Protein AF-A0A812JZ98-F1 (afdb_monomer_lite)

Structure (mmCIF, N/CA/C/O backbone):
data_AF-A0A812JZ98-F1
#
_entry.id   AF-A0A812JZ98-F1
#
loop_
_atom_site.group_PDB
_atom_site.id
_atom_site.type_symbol
_atom_site.label_atom_id
_atom_site.label_alt_id
_atom_site.label_comp_id
_atom_site.label_asym_id
_atom_site.label_entity_id
_atom_site.label_seq_id
_atom_site.pdbx_PDB_ins_code
_atom_site.Cartn_x
_atom_site.Cartn_y
_atom_site.Cartn_z
_atom_site.occupancy
_atom_site.B_iso_or_equiv
_atom_site.auth_seq_id
_atom_site.auth_comp_id
_atom_site.auth_asym_id
_atom_site.auth_atom_id
_atom_site.pdbx_PDB_model_num
ATOM 1 N N . MET A 1 1 ? 1.152 -32.258 -12.412 1.00 36.16 1 MET A N 1
ATOM 2 C CA . MET A 1 1 ? 1.893 -31.249 -11.627 1.00 36.16 1 MET A CA 1
ATOM 3 C C . MET A 1 1 ? 3.011 -30.711 -12.502 1.00 36.16 1 MET A C 1
ATOM 5 O O . MET A 1 1 ? 4.072 -31.311 -12.570 1.00 36.16 1 MET A O 1
ATOM 9 N N . THR A 1 2 ? 2.738 -29.658 -13.266 1.00 34.19 2 THR A N 1
ATOM 10 C CA . THR A 1 2 ? 3.731 -28.982 -14.109 1.00 34.19 2 THR A CA 1
ATOM 11 C C . THR A 1 2 ? 4.120 -27.692 -13.410 1.00 34.19 2 THR A C 1
ATOM 13 O O . THR A 1 2 ? 3.298 -26.792 -13.272 1.00 34.19 2 THR A O 1
ATOM 16 N N . THR A 1 3 ? 5.360 -27.622 -12.934 1.00 41.19 3 THR A N 1
ATOM 17 C CA . THR A 1 3 ? 5.997 -26.384 -12.486 1.00 41.19 3 THR A CA 1
ATOM 18 C C . THR A 1 3 ? 6.099 -25.449 -13.689 1.00 41.19 3 THR A C 1
ATOM 20 O O . THR A 1 3 ? 7.008 -25.582 -14.508 1.00 41.19 3 THR A O 1
ATOM 23 N N . GLY A 1 4 ? 5.116 -24.562 -13.839 1.00 32.31 4 GLY A N 1
ATOM 24 C CA . GLY A 1 4 ? 5.125 -23.506 -14.841 1.00 32.31 4 GLY A CA 1
ATOM 25 C C . GLY A 1 4 ? 6.235 -22.523 -14.504 1.00 32.31 4 GLY A C 1
ATOM 26 O O . GLY A 1 4 ? 6.093 -21.685 -13.622 1.00 32.31 4 GLY A O 1
ATOM 27 N N . SER A 1 5 ? 7.373 -22.668 -15.172 1.00 35.56 5 SER A N 1
ATOM 28 C CA . SER A 1 5 ? 8.458 -21.697 -15.142 1.00 35.56 5 SER A CA 1
ATOM 29 C C . SER A 1 5 ? 7.923 -20.327 -15.558 1.00 35.56 5 SER A C 1
ATOM 31 O O . SER A 1 5 ? 7.445 -20.182 -16.685 1.00 35.56 5 SER A O 1
ATOM 33 N N . MET A 1 6 ? 8.016 -19.338 -14.662 1.00 37.84 6 MET A N 1
ATOM 34 C CA . MET A 1 6 ? 7.692 -17.944 -14.971 1.00 37.84 6 MET A CA 1
ATOM 35 C C . MET A 1 6 ? 8.431 -17.498 -16.242 1.00 37.84 6 MET A C 1
ATOM 37 O O . MET A 1 6 ? 9.637 -17.762 -16.361 1.00 37.84 6 MET A O 1
ATOM 41 N N . PRO A 1 7 ? 7.763 -16.804 -17.182 1.00 39.50 7 PRO A N 1
ATOM 42 C CA . PRO A 1 7 ? 8.456 -16.177 -18.292 1.00 39.50 7 PRO A CA 1
ATOM 43 C C . PRO A 1 7 ? 9.444 -15.162 -17.714 1.00 39.50 7 PRO A C 1
ATOM 45 O O . PRO A 1 7 ? 9.062 -14.181 -17.078 1.00 39.50 7 PRO A O 1
ATOM 48 N N . ARG A 1 8 ? 10.744 -15.420 -17.899 1.00 44.50 8 ARG A N 1
ATOM 49 C CA . ARG A 1 8 ? 11.784 -14.440 -17.583 1.00 44.50 8 ARG A CA 1
ATOM 50 C C . ARG A 1 8 ? 11.496 -13.209 -18.432 1.00 44.50 8 ARG A C 1
ATOM 52 O O . ARG A 1 8 ? 11.595 -13.290 -19.656 1.00 44.50 8 ARG A O 1
ATOM 59 N N . LEU A 1 9 ? 11.131 -12.098 -17.790 1.00 49.16 9 LEU A N 1
ATOM 60 C CA . LEU A 1 9 ? 11.028 -10.812 -18.472 1.00 49.16 9 LEU A CA 1
ATOM 61 C C . LEU A 1 9 ? 12.351 -10.576 -19.223 1.00 49.16 9 LEU A C 1
ATOM 63 O O . LEU A 1 9 ? 13.424 -10.718 -18.621 1.00 49.16 9 LEU A O 1
ATOM 67 N N . PRO A 1 10 ? 12.305 -10.325 -20.541 1.00 40.84 10 PRO A N 1
ATOM 68 C CA . PRO A 1 10 ? 13.506 -10.211 -21.345 1.00 40.84 10 PRO A CA 1
ATOM 69 C C . PRO A 1 10 ? 14.258 -8.947 -20.930 1.00 40.84 10 PRO A C 1
ATOM 71 O O . PRO A 1 10 ? 13.868 -7.834 -21.263 1.00 40.84 10 PRO A O 1
ATOM 74 N N . GLY A 1 11 ? 15.356 -9.140 -20.203 1.00 45.62 11 GLY A N 1
ATOM 75 C CA . GLY A 1 11 ? 16.282 -8.075 -19.846 1.00 45.62 11 GLY A CA 1
ATOM 76 C C . GLY A 1 11 ? 15.802 -7.182 -18.703 1.00 45.62 11 GLY A C 1
ATOM 77 O O . GLY A 1 11 ? 14.625 -7.101 -18.362 1.00 45.62 11 GLY A O 1
ATOM 78 N N . LYS A 1 12 ? 16.766 -6.499 -18.083 1.00 49.44 12 LYS A N 1
ATOM 79 C CA . LYS A 1 12 ? 16.504 -5.387 -17.167 1.00 49.44 12 LYS A CA 1
ATOM 80 C C . LYS A 1 12 ? 15.521 -4.437 -17.862 1.00 49.44 12 LYS A C 1
ATOM 82 O O . LYS A 1 12 ? 15.731 -4.127 -19.032 1.00 49.44 12 LYS A O 1
ATOM 87 N N . LEU A 1 13 ? 14.479 -3.962 -17.177 1.00 49.50 13 LEU A N 1
ATOM 88 C CA . LEU A 1 13 ? 13.704 -2.817 -17.662 1.00 49.50 13 LEU A CA 1
ATOM 89 C C . LEU A 1 13 ? 14.680 -1.639 -17.772 1.00 49.50 13 LEU A C 1
ATOM 91 O O . LEU A 1 13 ? 15.019 -0.987 -16.786 1.00 49.50 13 LEU A O 1
ATOM 95 N N . HIS A 1 14 ? 15.234 -1.445 -18.966 1.00 42.84 14 HIS A N 1
ATOM 96 C CA . HIS A 1 14 ? 16.187 -0.388 -19.238 1.00 42.84 14 HIS A CA 1
ATOM 97 C C . HIS A 1 14 ? 15.404 0.921 -19.284 1.00 42.84 14 HIS A C 1
ATOM 99 O O . HIS A 1 14 ? 14.789 1.261 -20.293 1.00 42.84 14 HIS A O 1
ATOM 105 N N . PHE A 1 15 ? 15.418 1.654 -18.173 1.00 50.22 15 PHE A N 1
ATOM 106 C CA . PHE A 1 15 ? 15.012 3.051 -18.164 1.00 50.22 15 PHE A CA 1
ATOM 107 C C . PHE A 1 15 ? 15.947 3.818 -19.104 1.00 50.22 15 PHE A C 1
ATOM 109 O O . PHE A 1 15 ? 17.163 3.851 -18.902 1.00 50.22 15 PHE A O 1
ATOM 116 N N . VAL A 1 16 ? 15.386 4.391 -20.168 1.00 48.56 16 VAL A N 1
ATOM 117 C CA . VAL A 1 16 ? 16.147 5.178 -21.142 1.00 48.56 16 VAL A CA 1
ATOM 118 C C . VAL A 1 16 ? 16.685 6.434 -20.437 1.00 48.56 16 VAL A C 1
ATOM 120 O O . VAL A 1 16 ? 15.895 7.173 -19.841 1.00 48.56 16 VAL A O 1
ATOM 123 N N . PRO A 1 17 ? 18.004 6.712 -20.474 1.00 41.50 17 PRO A N 1
ATOM 124 C CA . PRO A 1 17 ? 18.559 7.924 -19.884 1.00 41.50 17 PRO A CA 1
ATOM 125 C C . PRO A 1 17 ? 17.963 9.180 -20.534 1.00 41.50 17 PRO A C 1
ATOM 127 O O . PRO A 1 17 ? 17.835 9.269 -21.754 1.00 41.50 17 PRO A O 1
ATOM 130 N N . ARG A 1 18 ? 17.608 10.158 -19.694 1.00 51.00 18 ARG A N 1
ATOM 131 C CA . ARG A 1 18 ? 16.957 11.434 -20.037 1.00 51.00 18 ARG A CA 1
ATOM 132 C C . ARG A 1 18 ? 17.535 12.118 -21.287 1.00 51.00 18 ARG A C 1
ATOM 134 O O . ARG A 1 18 ? 18.668 12.591 -21.272 1.00 51.00 18 ARG A O 1
ATOM 141 N N . THR A 1 19 ? 16.676 12.392 -22.266 1.00 41.06 19 THR A N 1
ATOM 142 C CA . THR A 1 19 ? 16.783 13.601 -23.099 1.00 41.06 19 THR A CA 1
ATOM 143 C C . THR A 1 19 ? 15.797 14.654 -22.581 1.00 41.06 19 THR A C 1
ATOM 145 O O . THR A 1 19 ? 14.713 14.312 -22.127 1.00 41.06 19 THR A O 1
ATOM 148 N N . ARG A 1 20 ? 16.187 15.934 -22.615 1.00 44.72 20 ARG A N 1
ATOM 149 C CA . ARG A 1 20 ? 15.624 17.137 -21.946 1.00 44.72 20 ARG A CA 1
ATOM 150 C C . ARG A 1 20 ? 14.095 17.413 -21.950 1.00 44.72 20 ARG A C 1
ATOM 152 O O . ARG A 1 20 ? 13.710 18.481 -21.484 1.00 44.72 20 ARG A O 1
ATOM 159 N N . ARG A 1 21 ? 13.204 16.541 -22.431 1.00 43.81 21 ARG A N 1
ATOM 160 C CA . ARG A 1 21 ? 11.743 16.766 -22.442 1.00 43.81 21 ARG A CA 1
ATOM 161 C C . ARG A 1 21 ? 10.979 15.463 -22.175 1.00 43.81 21 ARG A C 1
ATOM 163 O O . ARG A 1 21 ? 10.890 14.624 -23.059 1.00 43.81 21 ARG A O 1
ATOM 170 N N . GLY A 1 22 ? 10.398 15.338 -20.981 1.00 47.59 22 GLY A N 1
ATOM 171 C CA . GLY A 1 22 ? 9.445 14.276 -20.631 1.00 47.59 22 GLY A CA 1
ATOM 172 C C . GLY A 1 22 ? 10.086 12.988 -20.105 1.00 47.59 22 GLY A C 1
ATOM 173 O O . GLY A 1 22 ? 11.007 12.438 -20.702 1.00 47.59 22 GLY A O 1
ATOM 174 N N . CYS A 1 23 ? 9.605 12.510 -18.958 1.00 51.69 23 CYS A N 1
ATOM 175 C CA . CYS A 1 23 ? 9.931 11.180 -18.455 1.00 51.69 23 CYS A CA 1
ATOM 176 C C . CYS A 1 23 ? 9.083 10.163 -19.227 1.00 51.69 23 CYS A C 1
ATOM 178 O O . CYS A 1 23 ? 7.882 10.078 -18.990 1.00 51.69 23 CYS A O 1
ATOM 180 N N . TRP A 1 24 ? 9.681 9.396 -20.136 1.00 52.28 24 TRP A N 1
ATOM 181 C CA . TRP A 1 24 ? 9.015 8.214 -20.679 1.00 52.28 24 TRP A CA 1
ATOM 182 C C . TRP A 1 24 ? 9.301 7.057 -19.726 1.00 52.28 24 TRP A C 1
ATOM 184 O O . TRP A 1 24 ? 10.408 6.521 -19.692 1.00 52.28 24 TRP A O 1
ATOM 194 N N . GLY A 1 25 ? 8.319 6.740 -18.881 1.00 61.44 25 GLY A N 1
ATOM 195 C CA . GLY A 1 25 ? 8.311 5.479 -18.146 1.00 61.44 25 GLY A CA 1
ATOM 196 C C . GLY A 1 25 ? 8.206 4.290 -19.109 1.00 61.44 25 GLY A C 1
ATOM 197 O O . GLY A 1 25 ? 8.052 4.485 -20.320 1.00 61.44 25 GLY A O 1
ATOM 198 N N . PRO A 1 26 ? 8.273 3.049 -18.600 1.00 69.50 26 PRO A N 1
ATOM 199 C CA . PRO A 1 26 ? 7.936 1.895 -19.422 1.00 69.50 26 PRO A CA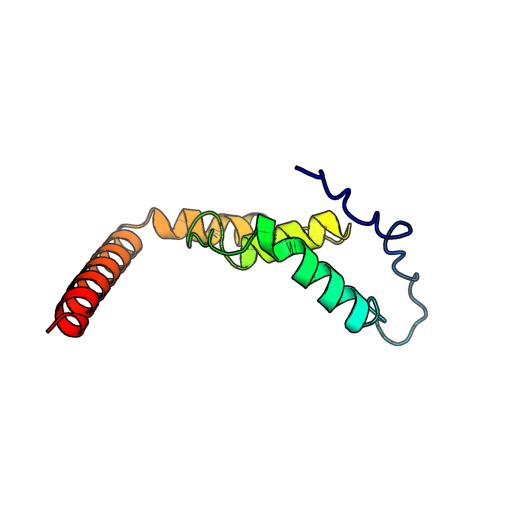 1
ATOM 200 C C . PRO A 1 26 ? 6.549 2.097 -20.058 1.00 69.50 26 PRO A C 1
ATOM 202 O O . PRO A 1 26 ? 5.679 2.711 -19.430 1.00 69.50 26 PRO A O 1
ATOM 205 N N . PRO A 1 27 ? 6.321 1.590 -21.285 1.00 80.00 27 PRO A N 1
ATOM 206 C CA . PRO A 1 27 ? 4.989 1.533 -21.867 1.00 80.00 27 PRO A CA 1
ATOM 207 C C . PRO A 1 27 ? 3.975 1.033 -20.838 1.00 80.00 27 PRO A C 1
ATOM 209 O O . PRO A 1 27 ? 4.230 0.048 -20.142 1.00 80.00 27 PRO A O 1
ATOM 212 N N . GLN A 1 28 ? 2.825 1.701 -20.746 1.00 80.81 28 GLN A N 1
ATOM 213 C CA . GLN A 1 28 ? 1.805 1.394 -19.740 1.00 80.81 28 GLN A CA 1
ATOM 214 C C . GLN A 1 28 ? 1.407 -0.089 -19.753 1.00 80.81 28 GLN A C 1
ATOM 216 O O . GLN A 1 28 ? 1.240 -0.682 -18.694 1.00 80.81 28 GLN A O 1
ATOM 221 N N . CYS A 1 29 ? 1.332 -0.710 -20.934 1.00 79.06 29 CYS A N 1
ATOM 222 C CA . CYS A 1 29 ? 1.038 -2.135 -21.076 1.00 79.06 29 CYS A CA 1
ATOM 223 C C . CYS A 1 29 ? 2.072 -3.048 -20.393 1.00 79.06 29 CYS A C 1
ATOM 225 O O . CYS A 1 29 ? 1.689 -4.057 -19.812 1.00 79.06 29 CYS A O 1
ATOM 227 N N . LEU A 1 30 ? 3.360 -2.688 -20.403 1.00 83.62 30 LEU A N 1
ATOM 228 C CA . LEU A 1 30 ? 4.402 -3.451 -19.709 1.00 83.62 30 LEU A CA 1
ATOM 229 C C . LEU A 1 30 ? 4.328 -3.257 -18.194 1.00 83.62 30 LEU A C 1
ATOM 231 O O . LEU A 1 30 ? 4.579 -4.201 -17.454 1.00 83.62 30 LEU A O 1
ATOM 235 N N . MET A 1 31 ? 3.960 -2.057 -17.732 1.00 85.31 31 MET A N 1
ATOM 236 C CA . MET A 1 31 ? 3.714 -1.822 -16.308 1.00 85.31 31 MET A CA 1
ATOM 237 C C . MET A 1 31 ? 2.503 -2.624 -15.819 1.00 85.31 31 MET A C 1
ATOM 239 O O . MET A 1 31 ? 2.588 -3.252 -14.774 1.00 85.31 31 MET A O 1
ATOM 243 N N . ILE A 1 32 ? 1.406 -2.654 -16.582 1.00 86.50 32 ILE A N 1
ATOM 244 C CA . ILE A 1 32 ? 0.217 -3.451 -16.243 1.00 86.50 32 ILE A CA 1
ATOM 245 C C . ILE A 1 32 ? 0.572 -4.937 -16.172 1.00 86.50 32 ILE A C 1
ATOM 247 O O . ILE A 1 32 ? 0.358 -5.545 -15.132 1.00 86.50 32 ILE A O 1
ATOM 251 N N . ALA A 1 33 ? 1.204 -5.493 -17.212 1.00 86.56 33 ALA A N 1
ATOM 252 C CA . ALA A 1 33 ? 1.603 -6.902 -17.221 1.00 86.56 33 ALA A CA 1
ATOM 253 C C . ALA A 1 33 ? 2.565 -7.248 -16.070 1.00 86.56 33 ALA A C 1
ATOM 255 O O . ALA A 1 33 ? 2.497 -8.332 -15.494 1.00 86.56 33 ALA A O 1
ATOM 256 N N . TYR A 1 34 ? 3.458 -6.320 -15.710 1.00 87.50 34 TYR A N 1
ATOM 257 C CA . TYR A 1 34 ? 4.308 -6.475 -14.535 1.00 87.50 34 TYR A CA 1
ATOM 258 C C . TYR A 1 34 ? 3.485 -6.505 -13.244 1.00 87.50 34 TYR A C 1
ATOM 260 O O . TYR A 1 34 ? 3.664 -7.430 -12.463 1.00 87.50 34 TYR A O 1
ATOM 268 N N . LEU A 1 35 ? 2.577 -5.549 -13.028 1.00 86.81 35 LEU A N 1
ATOM 269 C CA . LEU A 1 35 ? 1.731 -5.491 -11.829 1.00 86.81 35 LEU A CA 1
ATOM 270 C C . LEU A 1 35 ? 0.820 -6.721 -11.706 1.00 86.81 35 LEU A C 1
ATOM 272 O O . LEU A 1 35 ? 0.701 -7.270 -10.618 1.00 86.81 35 LEU A O 1
ATOM 276 N N . GLU A 1 36 ? 0.247 -7.198 -12.811 1.00 87.62 36 GLU A N 1
ATOM 277 C CA . GLU A 1 36 ? -0.543 -8.437 -12.859 1.00 87.62 36 GLU A CA 1
ATOM 278 C C . GLU A 1 36 ? 0.302 -9.667 -12.501 1.00 87.62 36 GLU A C 1
ATOM 280 O O . GLU A 1 36 ? -0.185 -10.589 -11.858 1.00 87.62 36 GLU A O 1
ATOM 285 N N . SER A 1 37 ? 1.596 -9.674 -12.835 1.00 84.94 37 SER A N 1
ATOM 286 C CA . SER A 1 37 ? 2.495 -10.764 -12.431 1.00 84.94 37 SER A CA 1
ATOM 287 C C . SER A 1 37 ? 2.814 -10.797 -10.928 1.00 84.94 37 SER A C 1
ATOM 289 O O . SER A 1 37 ? 3.422 -11.760 -10.464 1.00 84.94 37 SER A O 1
ATOM 291 N N . LEU A 1 38 ? 2.432 -9.760 -10.171 1.00 83.56 38 LEU A N 1
ATOM 292 C CA . LEU A 1 38 ? 2.641 -9.664 -8.720 1.00 83.56 38 LEU A CA 1
ATOM 293 C C . LEU A 1 38 ? 1.474 -10.218 -7.898 1.00 83.56 38 LEU A C 1
ATOM 295 O O . LEU A 1 38 ? 1.573 -10.229 -6.669 1.00 83.56 38 LEU A O 1
ATOM 299 N N . ASP A 1 39 ? 0.386 -10.630 -8.556 1.00 76.38 39 ASP A N 1
ATOM 300 C CA . ASP A 1 39 ? -0.881 -10.997 -7.915 1.00 76.38 39 ASP A CA 1
ATOM 301 C C . ASP A 1 39 ? -0.667 -12.074 -6.838 1.00 76.38 39 ASP A C 1
ATOM 303 O O . ASP A 1 39 ? -1.034 -11.876 -5.684 1.00 76.38 39 ASP A O 1
ATOM 307 N N . ASP A 1 40 ? 0.086 -13.133 -7.144 1.00 78.75 40 ASP A N 1
ATOM 308 C CA . ASP A 1 40 ? 0.359 -14.222 -6.192 1.00 78.75 40 ASP A CA 1
ATOM 309 C C . ASP A 1 40 ? 1.201 -13.797 -4.972 1.00 78.75 40 ASP A C 1
ATOM 311 O O . ASP A 1 40 ? 1.141 -14.437 -3.922 1.00 78.75 40 ASP A O 1
ATOM 315 N N . GLU A 1 41 ? 2.018 -12.744 -5.088 1.00 82.06 41 GLU A N 1
ATOM 316 C CA . GLU A 1 41 ? 2.885 -12.296 -3.994 1.00 82.06 41 GLU A CA 1
ATOM 317 C C . GLU A 1 41 ? 2.171 -11.283 -3.093 1.00 82.06 41 GLU A C 1
ATOM 319 O O . GLU A 1 41 ? 2.371 -11.293 -1.879 1.00 82.06 41 GLU A O 1
ATOM 324 N N . TRP A 1 42 ? 1.331 -10.404 -3.643 1.00 85.38 42 TRP A N 1
ATOM 325 C CA . TRP A 1 42 ? 0.758 -9.271 -2.902 1.00 85.38 42 TRP A CA 1
ATOM 326 C C . TRP A 1 42 ? -0.748 -9.348 -2.649 1.00 85.38 42 TRP A C 1
ATOM 328 O O . TRP A 1 42 ? -1.227 -8.715 -1.701 1.00 85.38 42 TRP A O 1
ATOM 338 N N . THR A 1 43 ? -1.495 -10.129 -3.422 1.00 84.88 43 THR A N 1
ATOM 339 C CA . THR A 1 43 ? -2.953 -10.192 -3.299 1.00 84.88 43 THR A CA 1
ATOM 340 C C . THR A 1 43 ? -3.380 -11.034 -2.102 1.00 84.88 43 THR A C 1
ATOM 342 O O . THR A 1 43 ? -2.788 -12.055 -1.774 1.00 84.88 43 THR A O 1
ATOM 345 N N . GLY A 1 44 ? -4.409 -10.568 -1.385 1.00 82.19 44 GLY A N 1
ATOM 346 C CA . GLY A 1 44 ? -4.960 -11.261 -0.212 1.00 82.19 44 GLY A CA 1
ATOM 347 C C . GLY A 1 44 ? -4.142 -11.131 1.080 1.00 82.19 44 GLY A C 1
ATOM 348 O O . GLY A 1 44 ? -4.564 -11.645 2.113 1.00 82.19 44 GLY A O 1
ATOM 349 N N . HIS A 1 45 ? -3.016 -10.412 1.059 1.00 85.00 45 HIS A N 1
ATOM 350 C CA . HIS A 1 45 ? -2.100 -10.280 2.198 1.00 85.00 45 HIS A CA 1
ATOM 351 C C . HIS A 1 45 ? -2.032 -8.856 2.776 1.00 85.00 45 HIS A C 1
ATOM 353 O O . HIS A 1 45 ? -1.011 -8.469 3.336 1.00 85.00 45 HIS A O 1
ATOM 359 N N . TYR A 1 46 ? -3.086 -8.049 2.632 1.00 89.94 46 TYR A N 1
ATOM 360 C CA . TYR A 1 46 ? -3.073 -6.673 3.132 1.00 89.94 46 TYR A CA 1
ATOM 361 C C . TYR A 1 46 ? -3.036 -6.629 4.667 1.00 89.94 46 TYR A C 1
ATOM 363 O O . TYR A 1 46 ? -3.939 -7.138 5.329 1.00 89.94 46 TYR A O 1
ATOM 371 N N . ASP A 1 47 ? -2.025 -5.956 5.217 1.00 90.19 47 ASP A N 1
ATOM 372 C CA . ASP A 1 47 ? -1.930 -5.597 6.632 1.00 90.19 47 ASP A CA 1
ATOM 373 C C . ASP A 1 47 ? -1.638 -4.100 6.752 1.00 90.19 47 ASP A C 1
ATOM 375 O O . ASP A 1 47 ? -0.674 -3.590 6.177 1.00 90.19 47 ASP A O 1
ATOM 379 N N . LEU A 1 48 ? -2.470 -3.380 7.506 1.00 88.75 48 LEU A N 1
ATOM 380 C CA . LEU A 1 48 ? -2.378 -1.923 7.594 1.00 88.75 48 LEU A CA 1
ATOM 381 C C . LEU A 1 48 ? -1.022 -1.449 8.141 1.00 88.75 48 LEU A C 1
ATOM 383 O O . LEU A 1 48 ? -0.552 -0.392 7.726 1.00 88.75 48 LEU A O 1
ATOM 387 N N . ALA A 1 49 ? -0.393 -2.204 9.045 1.00 90.12 49 ALA A N 1
ATOM 388 C CA . ALA A 1 49 ? 0.844 -1.807 9.711 1.00 90.12 49 ALA A CA 1
ATOM 389 C C . ALA A 1 49 ? 2.103 -2.236 8.948 1.00 90.12 49 ALA A C 1
ATOM 391 O O . ALA A 1 49 ? 3.068 -1.480 8.911 1.00 90.12 49 ALA A O 1
ATOM 392 N N . GLN A 1 50 ? 2.096 -3.441 8.377 1.00 90.81 50 GLN A N 1
ATOM 393 C CA . GLN A 1 50 ? 3.291 -4.144 7.896 1.00 90.81 50 GLN A CA 1
ATOM 394 C C . GLN A 1 50 ? 3.241 -4.491 6.401 1.00 90.81 50 GLN A C 1
ATOM 396 O O . GLN A 1 50 ? 4.251 -4.893 5.825 1.00 90.81 50 GLN A O 1
ATOM 401 N N . ARG A 1 51 ? 2.070 -4.405 5.753 1.00 93.00 51 ARG A N 1
ATOM 402 C CA . ARG A 1 51 ? 1.893 -4.834 4.356 1.00 93.00 51 ARG A CA 1
ATOM 403 C C . ARG A 1 51 ? 0.776 -4.061 3.658 1.00 93.00 51 ARG A C 1
ATOM 405 O O . ARG A 1 51 ? -0.237 -4.616 3.238 1.00 93.00 51 ARG A O 1
ATOM 412 N N . ASN A 1 52 ? 0.979 -2.751 3.550 1.00 93.31 52 ASN A N 1
ATOM 413 C CA . ASN A 1 52 ? 0.027 -1.807 2.962 1.00 93.31 52 ASN A CA 1
ATOM 414 C C . ASN A 1 52 ? 0.532 -1.232 1.619 1.00 93.31 52 ASN A C 1
ATOM 416 O O . ASN A 1 52 ? 1.550 -1.658 1.071 1.00 93.31 52 ASN A O 1
ATOM 420 N N . CYS A 1 53 ? -0.170 -0.229 1.088 1.00 93.69 53 CYS A N 1
ATOM 421 C CA . CYS A 1 53 ? 0.162 0.415 -0.187 1.00 93.69 53 CYS A CA 1
ATOM 422 C C . CYS A 1 53 ? 1.557 1.066 -0.226 1.00 93.69 53 CYS A C 1
ATOM 424 O O . CYS A 1 53 ? 2.177 1.109 -1.290 1.00 93.69 53 CYS A O 1
ATOM 426 N N . VAL A 1 54 ? 2.068 1.547 0.909 1.00 95.38 54 VAL A N 1
ATOM 427 C CA . VAL A 1 54 ? 3.410 2.136 1.006 1.00 95.38 54 VAL A CA 1
ATOM 428 C C . VAL A 1 54 ? 4.467 1.046 0.858 1.00 95.38 54 VAL A C 1
ATOM 430 O O . VAL A 1 54 ? 5.387 1.192 0.058 1.00 95.38 54 VAL A O 1
ATOM 433 N N . HIS A 1 55 ? 4.281 -0.082 1.548 1.00 95.19 55 HIS A N 1
ATOM 434 C CA . HIS A 1 55 ? 5.170 -1.242 1.452 1.00 95.19 55 HIS A CA 1
ATOM 435 C C . HIS A 1 55 ? 5.184 -1.816 0.032 1.00 95.19 55 HIS A C 1
ATOM 437 O O . HIS A 1 55 ? 6.246 -2.145 -0.491 1.00 95.19 55 HIS A O 1
ATOM 443 N N . PHE A 1 56 ? 4.017 -1.891 -0.615 1.00 94.38 56 PHE A N 1
ATOM 444 C CA . PHE A 1 56 ? 3.916 -2.305 -2.014 1.00 94.38 56 PHE A CA 1
ATOM 445 C C . PHE A 1 56 ? 4.694 -1.361 -2.932 1.00 94.38 56 PHE A C 1
ATOM 447 O O . PHE A 1 56 ? 5.484 -1.806 -3.763 1.00 94.38 56 PHE A O 1
ATOM 454 N N . SER A 1 57 ? 4.508 -0.052 -2.755 1.00 93.56 57 SER A N 1
ATOM 455 C CA . SER A 1 57 ? 5.176 0.964 -3.572 1.00 93.56 57 SER A CA 1
ATOM 456 C C . SER A 1 57 ? 6.698 0.923 -3.405 1.00 93.56 57 SER A C 1
ATOM 458 O O . SER A 1 57 ? 7.413 0.960 -4.406 1.00 93.56 57 SER A O 1
ATOM 460 N N . ASP A 1 58 ? 7.199 0.783 -2.173 1.00 95.19 58 ASP A N 1
ATOM 461 C CA . ASP A 1 58 ? 8.631 0.619 -1.890 1.00 95.19 58 ASP A CA 1
ATOM 462 C C . ASP A 1 58 ? 9.193 -0.671 -2.497 1.00 95.19 58 ASP A C 1
ATOM 464 O O . ASP A 1 58 ? 10.222 -0.656 -3.176 1.00 95.19 58 ASP A O 1
ATOM 468 N N . TRP A 1 59 ? 8.478 -1.785 -2.340 1.00 92.56 59 TRP A N 1
ATOM 469 C CA . TRP A 1 59 ? 8.867 -3.071 -2.910 1.00 92.56 59 TRP A CA 1
ATOM 470 C C . TRP A 1 59 ? 8.952 -3.019 -4.444 1.00 92.56 59 TRP A C 1
ATOM 472 O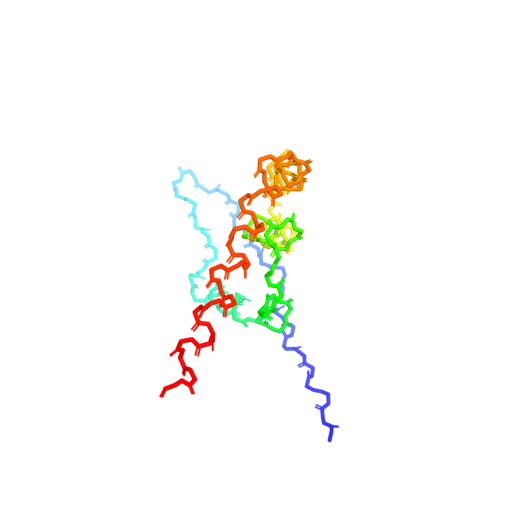 O . TRP A 1 59 ? 9.958 -3.439 -5.025 1.00 92.56 59 TRP A O 1
ATOM 482 N N . VAL A 1 60 ? 7.942 -2.441 -5.108 1.00 90.75 60 VAL A N 1
ATOM 483 C CA . VAL A 1 60 ? 7.932 -2.254 -6.568 1.00 90.75 60 VAL A CA 1
ATOM 484 C C . VAL A 1 60 ? 9.078 -1.341 -6.997 1.00 90.75 60 VAL A C 1
ATOM 486 O O . VAL A 1 60 ? 9.796 -1.677 -7.941 1.00 90.75 60 VAL A O 1
ATOM 489 N N . ALA A 1 61 ? 9.294 -0.223 -6.299 1.00 90.00 61 ALA A N 1
ATOM 490 C CA . ALA A 1 61 ? 10.373 0.709 -6.607 1.00 90.00 61 ALA A CA 1
ATOM 491 C C . ALA A 1 61 ? 11.743 0.020 -6.544 1.00 90.00 61 ALA A C 1
ATOM 493 O O . ALA A 1 61 ? 12.507 0.081 -7.510 1.00 90.00 61 ALA A O 1
ATOM 494 N N . ARG A 1 62 ? 12.026 -0.724 -5.468 1.00 90.06 62 ARG A N 1
ATOM 495 C CA . ARG A 1 62 ? 13.283 -1.475 -5.311 1.00 90.06 62 ARG A CA 1
ATOM 496 C C . ARG A 1 62 ? 13.472 -2.520 -6.406 1.00 90.06 62 ARG A C 1
ATOM 498 O O . ARG A 1 62 ? 14.572 -2.648 -6.947 1.00 90.06 62 ARG A O 1
ATOM 505 N N . ARG A 1 63 ? 12.413 -3.246 -6.770 1.00 87.88 63 ARG A N 1
ATOM 506 C CA . ARG A 1 63 ? 12.469 -4.298 -7.797 1.00 87.88 63 ARG A CA 1
ATOM 507 C C . ARG A 1 63 ? 12.664 -3.749 -9.208 1.00 87.88 63 ARG A C 1
ATOM 509 O O . ARG A 1 63 ? 13.324 -4.383 -10.025 1.00 87.88 63 ARG A O 1
ATOM 516 N N . LEU A 1 64 ? 12.155 -2.548 -9.468 1.00 84.56 64 LEU A N 1
ATOM 517 C CA . LEU A 1 64 ? 12.404 -1.801 -10.700 1.00 84.56 64 LEU A CA 1
ATOM 518 C C . LEU A 1 64 ? 13.728 -1.016 -10.674 1.00 84.56 64 LEU A C 1
ATOM 520 O O . LEU A 1 64 ? 14.004 -0.271 -11.612 1.00 84.56 64 LEU A O 1
ATOM 524 N N . HIS A 1 65 ? 14.551 -1.183 -9.631 1.00 84.69 65 HIS A N 1
ATOM 525 C CA . HIS A 1 65 ? 15.797 -0.440 -9.414 1.00 84.69 65 HIS A CA 1
ATOM 526 C C . HIS A 1 65 ? 15.611 1.088 -9.417 1.00 84.69 65 HIS A C 1
ATOM 528 O O . HIS A 1 65 ? 16.497 1.839 -9.828 1.00 84.69 65 HIS A O 1
ATOM 534 N N . LEU A 1 66 ? 14.445 1.545 -8.963 1.00 85.19 66 LEU A N 1
ATOM 535 C CA . LEU A 1 66 ? 14.143 2.946 -8.704 1.00 85.19 66 LEU A CA 1
ATOM 536 C C . LEU A 1 66 ? 14.600 3.336 -7.295 1.00 85.19 66 LEU A C 1
ATOM 538 O O . LEU A 1 66 ? 15.017 2.497 -6.494 1.00 85.19 66 LEU A O 1
ATOM 542 N N . ALA A 1 67 ? 14.521 4.633 -6.994 1.00 88.56 67 ALA A N 1
ATOM 543 C CA . ALA A 1 67 ? 14.745 5.115 -5.639 1.00 88.56 67 ALA A CA 1
ATOM 544 C C . ALA A 1 67 ? 13.722 4.476 -4.690 1.00 88.56 67 ALA A C 1
ATOM 546 O O . ALA A 1 67 ? 12.519 4.545 -4.942 1.00 88.56 67 ALA A O 1
ATOM 547 N N . ALA A 1 68 ? 14.222 3.856 -3.620 1.00 91.56 68 ALA A N 1
ATOM 548 C CA . ALA A 1 68 ? 13.391 3.371 -2.528 1.00 91.56 68 ALA A CA 1
ATOM 549 C C . ALA A 1 68 ? 12.628 4.533 -1.880 1.00 91.56 68 ALA A C 1
ATOM 551 O O . ALA A 1 68 ? 13.064 5.690 -1.940 1.00 91.56 68 ALA A O 1
ATOM 552 N N . LEU A 1 69 ? 11.494 4.217 -1.262 1.00 92.62 69 LEU A N 1
ATOM 553 C CA . LEU A 1 69 ? 10.761 5.195 -0.476 1.00 92.62 69 LEU A CA 1
ATOM 554 C C . LEU A 1 69 ? 11.536 5.502 0.820 1.00 92.62 69 LEU A C 1
ATOM 556 O O . LEU A 1 69 ? 12.282 4.651 1.307 1.00 92.62 69 LEU A O 1
ATOM 560 N N . PRO A 1 70 ? 11.368 6.710 1.381 1.00 94.81 70 PRO A N 1
ATOM 561 C CA . PRO A 1 70 ? 11.927 7.056 2.683 1.00 94.81 70 PRO A CA 1
ATOM 562 C C . PRO A 1 70 ? 11.456 6.104 3.800 1.00 94.81 70 PRO A C 1
ATOM 564 O O . PRO A 1 70 ? 10.275 5.755 3.862 1.00 94.81 70 PRO A O 1
ATOM 567 N N . ASP A 1 71 ? 12.370 5.695 4.687 1.00 92.25 71 ASP A N 1
ATOM 568 C CA . ASP A 1 71 ? 12.086 4.722 5.756 1.00 92.25 71 ASP A CA 1
ATOM 569 C C . ASP A 1 71 ? 11.047 5.236 6.767 1.00 92.25 71 ASP A C 1
ATOM 571 O O . ASP A 1 71 ? 10.272 4.450 7.310 1.00 92.25 71 ASP A O 1
ATOM 575 N N . ASP A 1 72 ? 10.991 6.550 6.994 1.00 92.94 72 ASP A N 1
ATOM 576 C CA . ASP A 1 72 ? 9.979 7.198 7.831 1.00 92.94 72 ASP A CA 1
ATOM 577 C C . ASP A 1 72 ? 8.575 7.014 7.251 1.00 92.94 72 ASP A C 1
ATOM 579 O O . ASP A 1 72 ? 7.645 6.707 7.991 1.00 92.94 72 ASP A O 1
ATOM 583 N N . LEU A 1 73 ? 8.422 7.102 5.927 1.00 91.94 73 LEU A N 1
ATOM 584 C CA . LEU A 1 73 ? 7.147 6.856 5.256 1.00 91.94 73 LEU A CA 1
ATOM 585 C C . LEU A 1 73 ? 6.742 5.375 5.326 1.00 91.94 73 LEU A C 1
ATOM 587 O O . LEU A 1 73 ? 5.577 5.070 5.581 1.00 91.94 73 LEU A O 1
ATOM 591 N N . VAL A 1 74 ? 7.689 4.451 5.124 1.00 93.00 74 VAL A N 1
ATOM 592 C CA . VAL A 1 74 ? 7.425 3.001 5.198 1.00 93.00 74 VAL A CA 1
ATOM 593 C C . VAL A 1 74 ? 7.077 2.578 6.634 1.00 93.00 74 VAL A C 1
ATOM 595 O O . VAL A 1 74 ? 6.124 1.827 6.841 1.00 93.00 74 VAL A O 1
ATOM 598 N N . GLY A 1 75 ? 7.793 3.102 7.633 1.00 91.50 75 GLY A N 1
ATOM 599 C CA . GLY A 1 75 ? 7.604 2.789 9.053 1.00 91.50 75 GLY A CA 1
ATOM 600 C C . GLY A 1 75 ? 6.447 3.524 9.737 1.00 91.50 75 GLY A C 1
ATOM 601 O O . GLY A 1 75 ? 6.005 3.092 10.805 1.00 91.50 75 GLY A O 1
ATOM 602 N N . GLN A 1 76 ? 5.916 4.591 9.128 1.00 93.62 76 GLN A N 1
ATOM 603 C CA . GLN A 1 76 ? 4.905 5.464 9.737 1.00 93.62 76 GLN A CA 1
ATOM 604 C C . GLN A 1 76 ? 3.684 4.696 10.250 1.00 93.62 76 GLN A C 1
ATOM 606 O O . GLN A 1 76 ? 3.186 4.954 11.346 1.00 93.62 76 GLN A O 1
ATOM 611 N N . ALA A 1 77 ? 3.189 3.735 9.465 1.00 90.12 77 ALA A N 1
ATOM 612 C CA . ALA A 1 77 ? 2.024 2.951 9.856 1.00 90.12 77 ALA A CA 1
ATOM 613 C C . ALA A 1 77 ? 2.309 2.131 11.123 1.00 90.12 77 ALA A C 1
ATOM 615 O O . ALA A 1 77 ? 1.511 2.149 12.058 1.00 90.12 77 ALA A O 1
ATOM 616 N N . ALA A 1 78 ? 3.465 1.469 11.201 1.00 91.06 78 ALA A N 1
ATOM 617 C CA . ALA A 1 78 ? 3.855 0.695 12.374 1.00 91.06 78 ALA A CA 1
ATOM 618 C C . ALA A 1 78 ? 4.014 1.571 13.62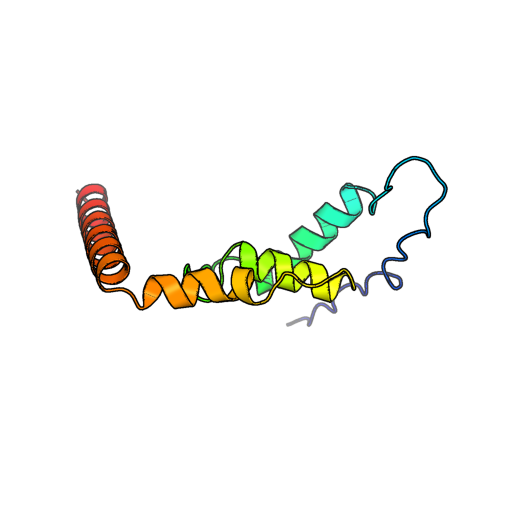8 1.00 91.06 78 ALA A C 1
ATOM 620 O O . ALA A 1 78 ? 3.650 1.138 14.721 1.00 91.06 78 ALA A O 1
ATOM 621 N N . GLU A 1 79 ? 4.511 2.800 13.479 1.00 92.62 79 GLU A N 1
ATOM 622 C CA . GLU A 1 79 ? 4.627 3.764 14.576 1.00 92.62 79 GLU A CA 1
ATOM 623 C C . GLU A 1 79 ? 3.248 4.209 15.086 1.00 92.62 79 GLU A C 1
ATOM 625 O O . GLU A 1 79 ? 2.950 4.094 16.278 1.00 92.62 79 GLU A O 1
ATOM 630 N N . VAL A 1 80 ? 2.355 4.631 14.184 1.00 92.38 80 VAL A N 1
ATOM 631 C CA . VAL A 1 80 ? 0.992 5.060 14.541 1.00 92.38 80 VAL A CA 1
ATOM 632 C C . VAL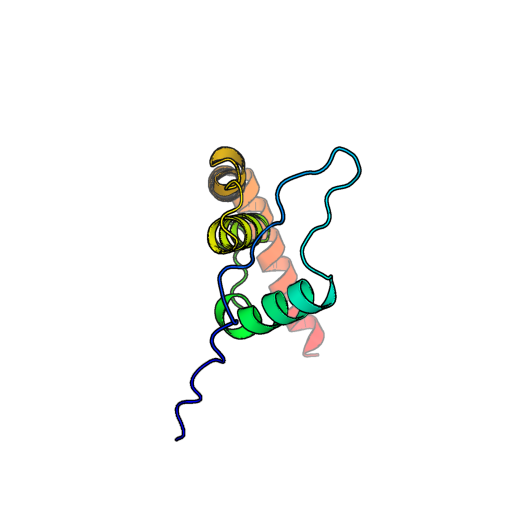 A 1 80 ? 0.235 3.945 15.263 1.00 92.38 80 VAL A C 1
ATOM 634 O O . VAL A 1 80 ? -0.451 4.201 16.255 1.00 92.38 80 VAL A O 1
ATOM 637 N N . MET A 1 81 ? 0.402 2.698 14.821 1.00 90.12 81 MET A N 1
ATOM 638 C CA . MET A 1 81 ? -0.268 1.523 15.389 1.00 90.12 81 MET A CA 1
ATOM 639 C C . MET A 1 81 ? 0.149 1.219 16.837 1.00 90.12 81 MET A C 1
ATOM 641 O O . MET A 1 81 ? -0.574 0.529 17.560 1.00 90.12 81 MET A O 1
ATOM 645 N N . GLN A 1 82 ? 1.271 1.769 17.308 1.00 92.00 82 GLN A N 1
ATOM 646 C CA . GLN A 1 82 ? 1.696 1.637 18.703 1.00 92.00 82 GLN A CA 1
ATOM 647 C C . GLN A 1 82 ? 0.952 2.590 19.645 1.00 92.00 82 GLN A C 1
ATOM 649 O O . GLN A 1 82 ? 0.945 2.357 20.858 1.00 92.00 82 GLN A O 1
ATOM 654 N N . THR A 1 83 ? 0.284 3.619 19.115 1.00 95.44 83 THR A N 1
ATOM 655 C CA . THR A 1 83 ? -0.419 4.620 19.923 1.00 95.44 83 THR A CA 1
ATOM 656 C C . THR A 1 83 ? -1.705 4.063 20.557 1.00 95.44 83 THR A C 1
ATOM 658 O O . THR A 1 83 ? -2.391 3.222 19.964 1.00 95.44 83 THR A O 1
ATOM 661 N N . PRO A 1 84 ? -2.109 4.555 21.746 1.00 95.38 84 PRO A N 1
ATOM 662 C CA . PRO A 1 84 ? -3.389 4.182 22.355 1.00 95.38 84 PRO A CA 1
ATOM 663 C C . PRO A 1 84 ? -4.597 4.491 21.461 1.00 95.38 84 PRO A C 1
ATOM 665 O O . PRO A 1 84 ? -5.561 3.727 21.433 1.00 95.38 84 PRO A O 1
ATOM 668 N N . VAL A 1 85 ? -4.527 5.588 20.701 1.00 95.25 85 VAL A N 1
ATOM 669 C CA . VAL A 1 85 ? -5.595 6.016 19.790 1.00 95.25 85 VAL A CA 1
ATOM 670 C C . VAL A 1 85 ? -5.783 5.004 18.666 1.00 95.25 85 VAL A C 1
ATOM 672 O O . VAL A 1 85 ? -6.910 4.579 18.42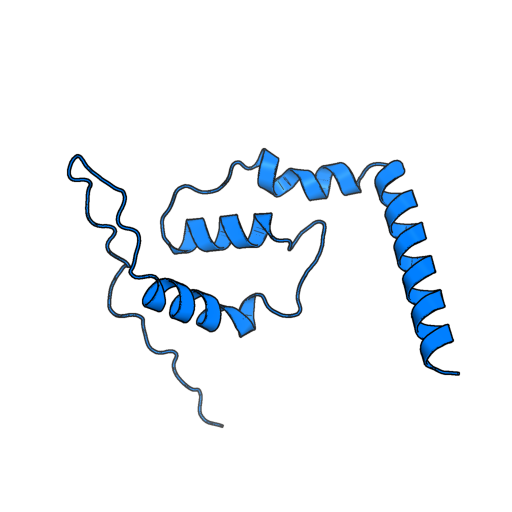2 1.00 95.25 85 VAL A O 1
ATOM 675 N N . ALA A 1 86 ? -4.700 4.554 18.027 1.00 92.44 86 ALA A N 1
ATOM 676 C CA . ALA A 1 86 ? -4.797 3.552 16.970 1.00 92.44 86 ALA A CA 1
ATOM 677 C C . ALA A 1 86 ? -5.414 2.243 17.482 1.00 92.44 86 ALA A C 1
ATOM 679 O O . ALA A 1 86 ? -6.312 1.700 16.843 1.00 92.44 86 ALA A O 1
ATOM 680 N N . ARG A 1 87 ? -5.025 1.777 18.677 1.00 89.44 87 ARG A N 1
ATOM 681 C CA . ARG A 1 87 ? -5.618 0.573 19.292 1.00 89.44 87 ARG A CA 1
ATOM 682 C C . ARG A 1 87 ? -7.126 0.711 19.504 1.00 89.44 87 ARG A C 1
ATOM 684 O O . ARG A 1 87 ? -7.867 -0.231 19.231 1.00 89.44 87 ARG A O 1
ATOM 691 N N . LEU A 1 88 ? -7.580 1.880 19.957 1.00 93.81 88 LEU A N 1
ATOM 692 C CA . LEU A 1 88 ? -9.001 2.161 20.164 1.00 93.81 88 LEU A CA 1
ATOM 693 C C . LEU A 1 88 ? -9.779 2.185 18.839 1.00 93.81 88 LEU A C 1
ATOM 695 O O . LEU A 1 88 ? -10.846 1.575 18.735 1.00 93.81 88 LEU A O 1
ATOM 699 N N . VAL A 1 89 ? -9.227 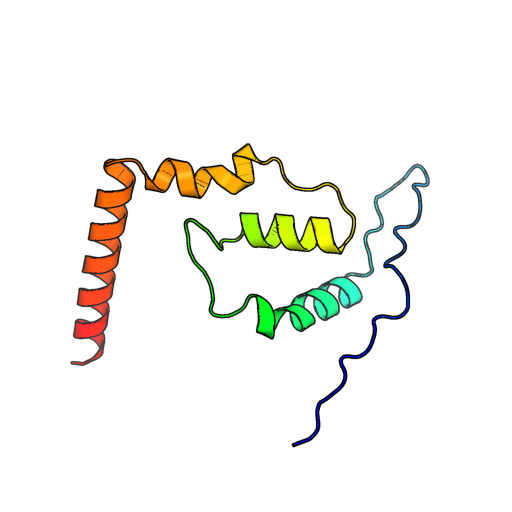2.834 17.813 1.00 92.56 89 VAL A N 1
ATOM 700 C CA . VAL A 1 89 ? -9.834 2.886 16.476 1.00 92.56 89 VAL A CA 1
ATOM 701 C C . VAL A 1 89 ? -9.930 1.486 15.866 1.00 92.56 89 VAL A C 1
ATOM 703 O O . VAL A 1 89 ? -11.012 1.088 15.443 1.00 92.56 89 VAL A O 1
ATOM 706 N N . LEU A 1 90 ? -8.854 0.694 15.894 1.00 87.38 90 LEU A N 1
ATOM 707 C CA . LEU A 1 90 ? -8.852 -0.681 15.374 1.00 87.38 90 LEU A CA 1
ATOM 708 C C . LEU A 1 90 ? -9.833 -1.586 16.116 1.00 87.38 90 LEU A C 1
ATOM 710 O O . LEU A 1 90 ? -10.556 -2.358 15.492 1.00 87.38 90 LEU A O 1
ATOM 714 N N . GLY A 1 91 ? -9.886 -1.481 17.447 1.00 88.19 91 GLY A N 1
ATOM 715 C CA . GLY A 1 91 ? -10.852 -2.227 18.251 1.00 88.19 91 GLY A CA 1
ATOM 716 C C . GLY A 1 91 ? -12.293 -1.907 17.851 1.00 88.19 91 GLY A C 1
ATOM 717 O O . GLY A 1 91 ? -13.124 -2.810 17.734 1.00 88.19 91 GLY A O 1
ATOM 718 N N . THR A 1 92 ? -12.567 -0.633 17.566 1.00 92.19 92 THR A N 1
ATOM 719 C CA . THR A 1 92 ? -13.876 -0.172 17.093 1.00 92.19 92 THR A CA 1
ATOM 720 C C . THR A 1 92 ? -14.187 -0.710 15.696 1.00 92.19 92 THR A C 1
ATOM 722 O O . THR A 1 92 ? -15.272 -1.249 15.484 1.00 92.19 92 THR A O 1
ATOM 725 N N . LEU A 1 93 ? -13.238 -0.638 14.758 1.00 87.56 93 LEU A N 1
ATOM 726 C CA . LEU A 1 93 ? -13.409 -1.162 13.398 1.00 87.56 93 LEU A CA 1
ATOM 727 C C . LEU A 1 93 ? -13.687 -2.672 13.401 1.00 87.56 93 LEU A C 1
ATOM 729 O O . LEU A 1 93 ? -14.687 -3.106 12.831 1.00 87.56 93 LEU A O 1
ATOM 733 N N . HIS A 1 94 ? -12.904 -3.462 14.141 1.00 87.44 94 HIS A N 1
ATOM 734 C CA . HIS A 1 94 ? -13.144 -4.903 14.287 1.00 87.44 94 HIS A CA 1
ATOM 735 C C . HIS A 1 94 ? -14.499 -5.221 14.934 1.00 87.44 94 HIS A C 1
ATOM 737 O O . HIS A 1 94 ? -15.118 -6.248 14.647 1.00 87.44 94 HIS A O 1
ATOM 743 N N . MET A 1 95 ? -14.985 -4.377 15.848 1.00 91.88 95 MET A N 1
ATOM 744 C CA . MET A 1 95 ? -16.327 -4.534 16.407 1.00 91.88 95 MET A CA 1
ATOM 745 C C . MET A 1 95 ? -17.404 -4.296 15.340 1.00 91.88 95 MET A C 1
ATOM 747 O O . MET A 1 95 ? -18.316 -5.113 15.217 1.00 91.88 95 MET A O 1
ATOM 751 N N . VAL A 1 96 ? -17.277 -3.230 14.545 1.00 91.38 96 VAL A N 1
ATOM 752 C CA . VAL A 1 96 ? -18.214 -2.903 13.457 1.00 91.38 96 VAL A CA 1
ATOM 753 C C . VAL A 1 96 ? -18.249 -4.007 12.400 1.00 91.38 96 VAL A C 1
ATOM 755 O O . VAL A 1 96 ? -19.332 -4.427 11.992 1.00 91.38 96 VAL A O 1
ATOM 758 N N . GLU A 1 97 ? -17.096 -4.534 11.991 1.00 86.88 97 GLU A N 1
ATOM 759 C CA . GLU A 1 97 ? -17.018 -5.631 11.018 1.00 86.88 97 GLU A CA 1
ATOM 760 C C . GLU A 1 97 ? -17.687 -6.907 11.527 1.00 86.88 97 GLU A C 1
ATOM 762 O O . GLU A 1 97 ? -18.457 -7.538 10.796 1.00 86.88 97 GLU A O 1
ATOM 767 N N . ARG A 1 98 ? -17.470 -7.257 12.803 1.00 88.06 98 ARG A N 1
ATOM 768 C CA . ARG A 1 98 ? -18.165 -8.388 13.429 1.00 88.06 98 ARG A CA 1
ATOM 769 C C . ARG A 1 98 ? -19.675 -8.192 13.394 1.00 88.06 98 ARG A C 1
ATOM 771 O O . ARG A 1 98 ? -20.380 -9.112 12.990 1.00 88.06 98 ARG A O 1
ATOM 778 N N . LEU A 1 99 ? -20.174 -7.017 13.773 1.00 90.31 99 LEU A N 1
ATOM 779 C CA . LEU A 1 99 ? -21.612 -6.726 13.756 1.00 90.31 99 LEU A CA 1
ATOM 780 C C . LEU A 1 99 ? -22.191 -6.799 12.338 1.00 90.31 99 LEU A C 1
ATOM 782 O O . LEU A 1 99 ? -23.232 -7.422 12.131 1.00 90.31 99 LEU A O 1
ATOM 786 N N . ARG A 1 100 ? -21.484 -6.249 11.345 1.00 88.88 100 ARG A N 1
ATOM 787 C CA . ARG A 1 100 ? -21.885 -6.323 9.934 1.00 88.88 100 ARG A CA 1
ATOM 788 C C . ARG A 1 100 ? -21.979 -7.768 9.442 1.00 88.88 100 ARG A C 1
ATOM 790 O O . ARG A 1 100 ? -22.959 -8.115 8.792 1.00 88.88 100 ARG A O 1
ATOM 797 N N . GLY A 1 101 ? -21.005 -8.612 9.784 1.00 84.75 101 GLY A N 1
ATOM 798 C CA . GLY A 1 101 ? -21.000 -10.025 9.400 1.00 84.75 101 GLY A CA 1
ATOM 799 C C . GLY A 1 101 ? -22.136 -10.850 10.018 1.00 84.75 101 GLY A C 1
ATOM 800 O O . GLY A 1 101 ? -22.535 -11.854 9.433 1.00 84.75 101 GLY A O 1
ATOM 801 N N . HIS A 1 102 ? -22.675 -10.433 11.171 1.00 78.94 102 HIS A N 1
ATOM 802 C CA . HIS A 1 102 ? -23.877 -11.043 11.753 1.00 78.94 102 HIS A CA 1
ATOM 803 C C . HIS A 1 102 ? -25.145 -10.557 11.046 1.00 78.94 102 HIS A C 1
ATOM 805 O O . HIS A 1 102 ? -26.020 -11.365 10.751 1.00 78.94 102 HIS A O 1
ATOM 811 N N . ALA A 1 103 ? -25.223 -9.263 10.725 1.00 72.25 103 ALA A N 1
ATOM 812 C CA . ALA A 1 103 ? -26.375 -8.679 10.040 1.00 72.25 103 ALA A CA 1
ATOM 813 C C . ALA A 1 103 ? -26.596 -9.252 8.629 1.00 72.25 103 ALA A C 1
ATOM 815 O O . ALA A 1 103 ? -27.733 -9.366 8.199 1.00 72.25 103 ALA A O 1
ATOM 816 N N . THR A 1 104 ? -25.538 -9.649 7.916 1.00 74.50 104 THR A N 1
ATOM 817 C CA . THR A 1 104 ? -25.652 -10.241 6.568 1.00 74.50 104 THR A CA 1
ATOM 818 C C . THR A 1 104 ? -25.973 -11.741 6.555 1.00 74.50 104 THR A C 1
ATOM 820 O O . THR A 1 104 ? -26.007 -12.333 5.481 1.00 74.50 104 THR A O 1
ATOM 823 N N . ARG A 1 105 ? -26.140 -12.384 7.719 1.00 68.94 105 ARG A N 1
ATOM 824 C CA . ARG A 1 105 ? -26.480 -13.817 7.840 1.00 68.94 105 ARG A CA 1
ATOM 825 C C . ARG A 1 105 ? -27.934 -14.073 8.266 1.00 68.94 105 ARG A C 1
ATOM 827 O O . ARG A 1 105 ? -28.307 -15.237 8.387 1.00 68.94 105 ARG A O 1
ATOM 834 N N . LEU A 1 106 ? -28.704 -13.016 8.527 1.00 55.47 106 LEU A N 1
ATOM 835 C CA . LEU A 1 106 ? -30.140 -13.042 8.830 1.00 55.47 106 LEU A CA 1
ATOM 836 C C . LEU A 1 106 ? -30.939 -12.698 7.571 1.00 55.47 106 LEU A C 1
ATOM 838 O O . LEU A 1 106 ? -32.044 -13.261 7.429 1.00 55.47 106 LEU A O 1
#

Foldseek 3Di:
DDPPDDPDDPDQLDLDPDDPDDRDDPDVVVVVVVVVVCCVVQPPDDDQQQRHPLNVVQVVCVVSVHDGDDPCSNRVSNVVCVDPVVVVVVVVVVVVVVVVVVVVVD

Sequence (106 aa):
MTTGSMPRLPGKLHFVPRTRRGCWGPPQCLMIAYLESLDDEWTGHYDLAQRNCVHFSDWVARRLHLAALPDDLVGQAAEVMQTPVARLVLGTLHMVERLRGHATRL

InterPro domains:
  IPR008580 PPPDE peptidase domain [PF05903] (33-89)
  IPR042266 PPPDE peptidase domain superfamily [G3DSA:3.90.1720.30] (26-104)

pLDDT: mean 77.53, std 19.58, range [32.31, 95.44]

Secondary structure (DSSP, 8-state):
---------SS---PPP--SS----S-HHHHHHHHHTTHHHHTT--BTTTBSHHHHHHHHHHHTTPPPPPHHHHHHHHHHHTSHHHHHHHHHHHHHHHHHHHHTT-

Radius of gyration: 19.73 Å; chains: 1; bounding box: 49×48×46 Å

Organism: NCBI:txid878477